Protein AF-A0A7U2CX17-F1 (afdb_monomer_lite)

InterPro domains:
  IPR025296 Domain of unknown function DUF4158 [PF13700] (6-45)

Radius of gyration: 20.05 Å; chains: 1; bounding box: 29×34×63 Å

Secondary structure (DSSP, 8-state):
-----SS-HHHHHHHHSPP-SHHHHHHHHPPPHHHHHHHHHHH----------

pLDDT: mean 85.82, std 9.56, range [63.81, 95.06]

Sequenc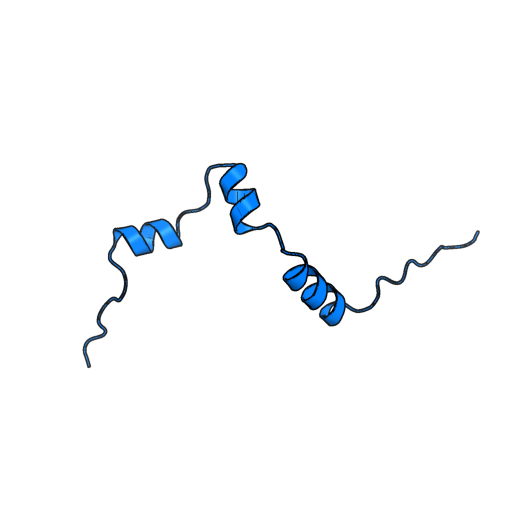e (53 aa):
MPRRSILSAAERESLLALPDTKDELIRHYTFSESDLSIIRQRRGPVVFRRRLH

Structure (mmCIF, N/CA/C/O backbone):
data_AF-A0A7U2CX17-F1
#
_entry.id   AF-A0A7U2CX17-F1
#
loop_
_atom_site.group_PDB
_atom_site.id
_atom_site.type_symbol
_atom_site.label_atom_id
_atom_site.label_alt_id
_atom_site.label_comp_id
_atom_site.label_asym_id
_atom_site.label_entity_id
_atom_site.label_seq_id
_atom_site.pdbx_PDB_ins_code
_atom_site.Cartn_x
_atom_site.Cartn_y
_atom_site.Cartn_z
_atom_site.occupancy
_atom_site.B_iso_or_equiv
_atom_site.auth_seq_id
_atom_site.auth_comp_id
_atom_site.auth_asym_id
_atom_site.auth_atom_id
_atom_site.pdbx_PDB_model_num
ATOM 1 N N . MET A 1 1 ? -1.803 -24.627 22.335 1.00 74.38 1 MET A N 1
ATOM 2 C CA . MET A 1 1 ? -1.495 -23.233 22.727 1.00 74.38 1 MET A CA 1
ATOM 3 C C . MET A 1 1 ? -2.550 -22.303 22.144 1.00 74.38 1 MET A C 1
ATOM 5 O O . MET A 1 1 ? -2.802 -22.418 20.947 1.00 74.38 1 MET A O 1
ATOM 9 N N . PRO A 1 2 ? -3.196 -21.436 22.943 1.00 71.94 2 PRO A N 1
ATOM 10 C CA . PRO A 1 2 ? -4.176 -20.489 22.421 1.00 71.94 2 PRO A CA 1
ATOM 11 C C . PRO A 1 2 ? -3.459 -19.400 21.614 1.00 71.94 2 PRO A C 1
ATOM 13 O O . PRO A 1 2 ? -2.497 -18.797 22.090 1.00 71.94 2 PRO A O 1
ATOM 16 N N . ARG A 1 3 ? -3.905 -19.155 20.378 1.00 78.94 3 ARG A N 1
ATOM 17 C CA . ARG A 1 3 ? -3.404 -18.035 19.573 1.00 78.94 3 ARG A CA 1
ATOM 18 C C . ARG A 1 3 ? -4.000 -16.750 20.140 1.00 78.94 3 ARG A C 1
ATOM 20 O 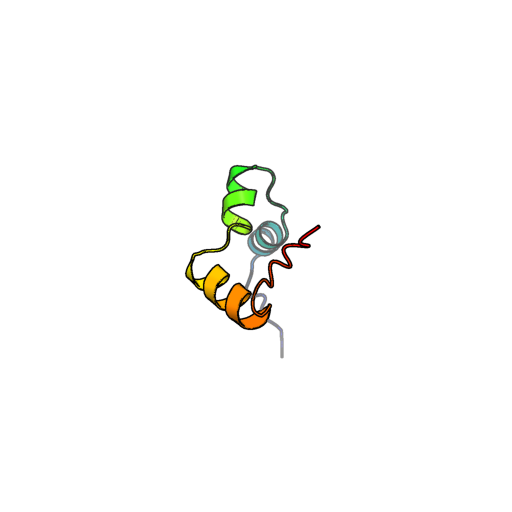O . ARG A 1 3 ? -5.209 -16.556 20.068 1.00 78.94 3 ARG A O 1
ATOM 27 N N . ARG A 1 4 ? -3.165 -15.892 20.730 1.00 81.25 4 ARG A N 1
ATOM 28 C CA . ARG A 1 4 ? -3.587 -14.542 21.120 1.00 81.25 4 ARG A CA 1
ATOM 29 C C . ARG A 1 4 ? -3.701 -13.712 19.847 1.00 81.25 4 ARG A C 1
ATOM 31 O O . ARG A 1 4 ? -2.747 -13.647 19.075 1.00 81.25 4 ARG A O 1
ATOM 38 N N . SER A 1 5 ? -4.870 -13.122 19.621 1.00 82.94 5 SER A N 1
ATOM 39 C CA . SER A 1 5 ? -5.009 -12.100 18.589 1.00 82.94 5 SER A CA 1
ATOM 40 C C . SER A 1 5 ? -4.134 -10.911 18.974 1.00 82.94 5 SER A C 1
ATOM 42 O O . SER A 1 5 ? -4.237 -10.428 20.099 1.00 82.94 5 SER A O 1
ATOM 44 N N . ILE A 1 6 ? -3.255 -10.484 18.067 1.00 91.19 6 ILE A N 1
ATOM 45 C CA . ILE A 1 6 ? -2.404 -9.297 18.256 1.00 91.19 6 ILE A CA 1
ATOM 46 C C . ILE A 1 6 ? -3.207 -8.024 17.967 1.00 91.19 6 ILE A C 1
ATOM 48 O O . ILE A 1 6 ? -2.944 -6.989 18.563 1.00 91.19 6 ILE A O 1
ATOM 52 N N . LEU A 1 7 ? -4.201 -8.127 17.082 1.00 91.12 7 LEU A N 1
ATOM 53 C CA . LEU A 1 7 ? -5.053 -7.022 16.665 1.00 91.12 7 LEU A CA 1
ATOM 54 C C . LEU A 1 7 ? -6.440 -7.149 17.296 1.00 91.12 7 LEU A C 1
ATOM 56 O O . LEU A 1 7 ? -7.004 -8.246 17.399 1.00 91.12 7 LEU A O 1
ATOM 60 N N . SER A 1 8 ? -7.010 -6.017 17.676 1.00 92.50 8 SER A N 1
ATOM 61 C CA . SER A 1 8 ? -8.442 -5.864 17.897 1.00 92.50 8 SER A CA 1
ATOM 62 C C . SER A 1 8 ? -9.220 -6.038 16.585 1.00 92.50 8 SER A C 1
ATOM 64 O O . SER A 1 8 ? -8.662 -6.016 15.484 1.00 92.50 8 SER A O 1
ATOM 66 N N . ALA A 1 9 ? -10.539 -6.214 16.694 1.00 91.25 9 ALA A N 1
ATOM 67 C CA . ALA A 1 9 ? -11.407 -6.318 15.522 1.00 91.25 9 ALA A CA 1
ATOM 68 C C . ALA A 1 9 ? -11.330 -5.060 14.637 1.00 91.25 9 ALA A C 1
ATOM 70 O O . ALA A 1 9 ? -11.210 -5.191 13.423 1.00 91.25 9 ALA A O 1
ATOM 71 N N . ALA A 1 10 ? -11.303 -3.872 15.250 1.00 91.25 10 ALA A N 1
ATOM 72 C CA . ALA A 1 10 ? -11.217 -2.597 14.542 1.00 91.25 10 ALA A CA 1
ATOM 73 C C . ALA A 1 10 ? -9.869 -2.413 13.824 1.00 91.25 10 ALA A C 1
ATOM 75 O O . ALA A 1 10 ? -9.833 -1.983 12.676 1.00 91.25 10 ALA A O 1
ATOM 76 N N . GLU A 1 11 ? -8.753 -2.795 14.456 1.00 92.62 11 GLU A N 1
ATOM 77 C CA . GLU A 1 11 ? -7.432 -2.741 13.809 1.00 92.62 11 GLU A CA 1
ATOM 78 C C . GLU A 1 11 ? -7.348 -3.700 12.619 1.00 92.62 11 GLU A C 1
ATOM 80 O O . GLU A 1 11 ? -6.787 -3.365 11.577 1.00 92.62 11 GLU A O 1
ATOM 85 N N . ARG A 1 12 ? -7.938 -4.894 12.749 1.00 92.06 12 ARG A N 1
ATOM 86 C CA . ARG A 1 12 ? -8.016 -5.847 11.641 1.00 92.06 12 ARG A CA 1
ATOM 87 C C . ARG A 1 12 ? -8.871 -5.311 10.494 1.00 92.06 12 ARG A C 1
ATOM 89 O O . ARG A 1 12 ? -8.503 -5.499 9.339 1.00 92.06 12 ARG A O 1
ATOM 96 N N . GLU A 1 13 ? -10.002 -4.690 10.804 1.00 91.75 13 GLU A N 1
ATOM 97 C CA . GLU A 1 13 ? -10.892 -4.096 9.808 1.00 91.75 13 GLU A CA 1
ATOM 98 C C . GLU A 1 13 ? -10.205 -2.945 9.072 1.00 91.75 13 GLU A C 1
ATOM 100 O O . GLU A 1 13 ? -10.180 -2.946 7.847 1.00 91.75 13 GLU A O 1
ATOM 105 N N . SER A 1 14 ? -9.525 -2.049 9.791 1.00 87.12 14 SER A N 1
ATOM 106 C CA . SER A 1 14 ? -8.751 -0.959 9.188 1.00 87.12 14 SER A CA 1
ATOM 107 C C . SER A 1 14 ? -7.613 -1.453 8.287 1.00 87.12 14 SER A C 1
ATOM 109 O O . SER A 1 14 ? -7.351 -0.836 7.260 1.00 87.12 14 SER A O 1
ATOM 111 N N . LEU A 1 15 ? -6.956 -2.568 8.627 1.00 87.50 15 LEU A N 1
ATOM 112 C CA . LEU A 1 15 ? -5.893 -3.151 7.798 1.00 87.50 15 LEU A CA 1
ATOM 113 C C . LEU A 1 15 ? -6.419 -3.733 6.476 1.00 87.50 15 LEU A C 1
ATOM 115 O O . LEU A 1 15 ? -5.690 -3.780 5.487 1.00 87.50 15 LEU A O 1
ATOM 119 N N . LEU A 1 16 ? -7.655 -4.236 6.484 1.00 88.62 16 LEU A N 1
ATOM 120 C CA . LEU A 1 16 ? -8.298 -4.858 5.325 1.00 88.62 16 LEU A CA 1
ATOM 121 C C . LEU A 1 16 ? -9.177 -3.882 4.537 1.00 88.62 16 LEU A C 1
ATOM 123 O O . LEU A 1 16 ? -9.610 -4.220 3.435 1.00 88.62 16 LEU A O 1
ATOM 127 N N . ALA A 1 17 ? -9.447 -2.704 5.096 1.00 88.81 17 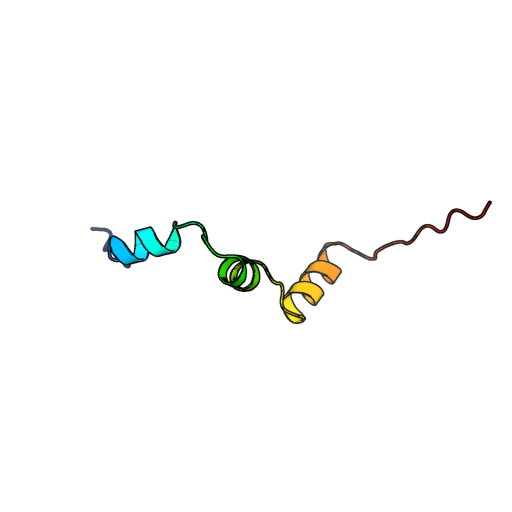ALA A N 1
ATOM 128 C CA . ALA A 1 17 ? -10.173 -1.649 4.422 1.00 88.81 17 ALA A CA 1
ATOM 129 C C . ALA A 1 17 ? -9.396 -1.190 3.186 1.00 88.81 17 ALA A C 1
ATOM 131 O O . ALA A 1 17 ? -8.175 -1.009 3.210 1.00 88.81 17 ALA A O 1
ATOM 132 N N . LEU A 1 18 ? -10.123 -1.014 2.089 1.00 87.69 18 LEU A N 1
ATOM 133 C CA . LEU A 1 18 ? -9.567 -0.378 0.909 1.00 87.69 18 LEU A CA 1
ATOM 134 C C . LEU A 1 18 ? -9.489 1.133 1.168 1.00 87.69 18 LEU A C 1
ATOM 136 O O . LEU A 1 18 ? -10.378 1.677 1.817 1.00 87.69 18 LEU A O 1
ATOM 140 N N . PR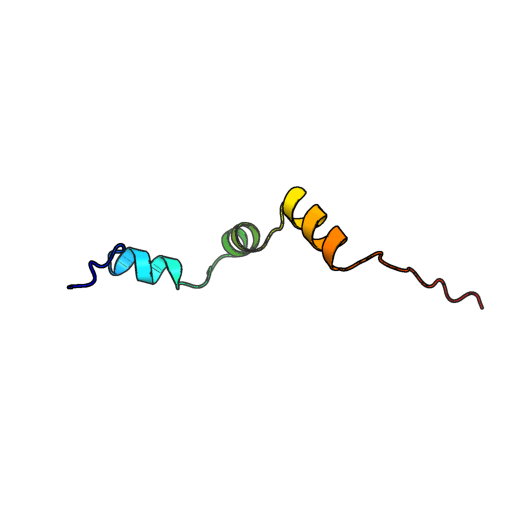O A 1 19 ? -8.439 1.818 0.692 1.00 89.06 19 PRO A N 1
ATOM 141 C CA . PRO A 1 19 ? -8.381 3.270 0.774 1.00 89.06 19 PRO A CA 1
ATOM 142 C C . PRO A 1 19 ? -9.488 3.886 -0.089 1.00 89.06 19 PRO A C 1
ATOM 144 O O . PRO A 1 19 ? -9.552 3.640 -1.296 1.00 89.06 19 PRO A O 1
ATOM 147 N N . ASP A 1 20 ? -10.334 4.702 0.533 1.00 90.62 20 ASP A N 1
ATOM 148 C CA . ASP A 1 20 ? -11.505 5.309 -0.111 1.00 90.62 20 ASP A CA 1
ATOM 149 C C . ASP A 1 20 ? -11.166 6.652 -0.774 1.00 90.62 20 ASP A C 1
ATOM 151 O O . ASP A 1 20 ? -11.908 7.158 -1.623 1.00 90.62 20 ASP A O 1
ATOM 155 N N . THR A 1 21 ? -10.023 7.242 -0.408 1.00 92.50 21 THR A N 1
ATOM 156 C CA . THR A 1 21 ? -9.581 8.542 -0.916 1.00 92.50 21 THR A CA 1
ATOM 157 C C . THR A 1 21 ? -8.373 8.434 -1.843 1.00 92.50 21 THR A C 1
ATOM 159 O O . THR A 1 21 ? -7.533 7.536 -1.753 1.00 92.50 21 THR A O 1
ATOM 162 N N . LYS A 1 22 ? -8.247 9.414 -2.746 1.00 92.25 22 LYS A N 1
ATOM 163 C CA . LYS A 1 22 ? -7.083 9.514 -3.637 1.00 92.25 22 LYS A CA 1
ATOM 164 C C . LYS A 1 22 ? -5.782 9.730 -2.868 1.00 92.25 22 LYS A C 1
ATOM 166 O O . LYS A 1 22 ? -4.768 9.157 -3.250 1.00 92.25 22 LYS A O 1
ATOM 171 N N . ASP A 1 23 ? -5.810 10.517 -1.798 1.00 92.69 23 ASP A N 1
ATOM 172 C CA . ASP A 1 23 ? -4.616 10.793 -0.996 1.00 92.69 23 ASP A CA 1
ATOM 173 C C . ASP A 1 23 ? -4.128 9.535 -0.271 1.00 92.69 23 ASP A C 1
ATOM 175 O O . ASP A 1 23 ? -2.928 9.260 -0.237 1.00 92.69 23 ASP A O 1
ATOM 179 N N . GLU A 1 24 ? -5.048 8.713 0.239 1.00 91.00 24 GLU A N 1
ATOM 180 C CA . GLU A 1 24 ? -4.703 7.415 0.818 1.00 91.00 24 GLU A CA 1
ATOM 181 C C . GLU A 1 24 ? -4.158 6.458 -0.238 1.00 91.00 24 GLU A C 1
ATOM 183 O O . GLU A 1 24 ? -3.140 5.814 0.005 1.00 91.00 24 GLU A O 1
ATOM 188 N N . LEU A 1 25 ? -4.756 6.405 -1.431 1.00 90.94 25 LEU A N 1
ATOM 189 C CA . LEU A 1 25 ? -4.215 5.618 -2.542 1.00 90.94 25 LEU A CA 1
ATOM 190 C C . LEU A 1 25 ? -2.779 6.035 -2.882 1.00 90.94 25 LEU A C 1
ATOM 192 O O . LEU A 1 25 ? -1.898 5.184 -2.995 1.00 90.94 25 LEU A O 1
ATOM 196 N N . ILE A 1 26 ? -2.518 7.339 -2.998 1.00 92.56 26 ILE A N 1
ATOM 197 C CA . ILE A 1 26 ? -1.170 7.860 -3.245 1.00 92.56 26 ILE A CA 1
ATOM 198 C C . ILE A 1 26 ? -0.234 7.432 -2.113 1.00 92.56 26 ILE A C 1
ATOM 200 O O . ILE A 1 26 ? 0.840 6.900 -2.384 1.00 92.56 26 ILE A O 1
ATOM 204 N N . ARG A 1 27 ? -0.639 7.586 -0.850 1.00 88.19 27 ARG A N 1
ATOM 205 C CA . ARG A 1 27 ? 0.174 7.192 0.308 1.00 88.19 27 ARG A CA 1
ATOM 206 C C . ARG A 1 27 ? 0.482 5.692 0.339 1.00 88.19 27 ARG A C 1
ATOM 208 O O . ARG A 1 27 ? 1.604 5.321 0.664 1.00 88.19 27 ARG A O 1
ATOM 215 N N . HIS A 1 28 ? -0.491 4.837 0.028 1.00 87.31 28 HIS A N 1
ATOM 216 C CA . HIS A 1 28 ? -0.344 3.381 0.121 1.00 87.31 28 HIS A CA 1
ATOM 217 C C . HIS A 1 28 ? 0.375 2.758 -1.083 1.00 87.31 28 HIS A C 1
ATOM 219 O O . HIS A 1 28 ? 0.965 1.689 -0.938 1.00 87.31 28 HIS A O 1
ATOM 225 N N . TYR A 1 29 ? 0.357 3.411 -2.251 1.00 87.56 29 TYR A N 1
ATOM 226 C CA . TYR A 1 29 ? 0.862 2.831 -3.502 1.00 87.56 29 TYR A CA 1
ATOM 227 C C . TYR A 1 29 ? 1.966 3.640 -4.197 1.00 87.56 29 TYR A C 1
ATOM 229 O O . TYR A 1 29 ? 2.413 3.254 -5.279 1.00 87.56 29 TYR A O 1
ATOM 237 N N . THR A 1 30 ? 2.446 4.733 -3.600 1.00 93.25 30 THR A N 1
ATOM 238 C CA . THR A 1 30 ? 3.623 5.446 -4.118 1.00 93.25 30 THR A CA 1
ATOM 239 C C . THR A 1 30 ? 4.903 4.772 -3.647 1.00 93.25 30 THR A C 1
ATOM 241 O O . THR A 1 30 ? 5.135 4.608 -2.453 1.00 93.25 30 THR A O 1
ATOM 244 N N . PHE A 1 31 ? 5.763 4.420 -4.599 1.00 94.25 31 PHE A N 1
ATOM 245 C CA . PHE A 1 31 ? 7.101 3.919 -4.310 1.00 94.25 31 PHE A CA 1
ATOM 246 C C . PHE A 1 31 ? 8.053 5.062 -3.963 1.00 94.25 31 PHE A C 1
ATOM 248 O O . PHE A 1 31 ? 8.126 6.060 -4.681 1.00 94.25 31 PHE A O 1
ATOM 255 N N . SER A 1 32 ? 8.824 4.881 -2.893 1.00 92.94 32 SER A N 1
ATOM 256 C CA . SER A 1 32 ? 9.950 5.753 -2.569 1.00 92.94 32 SER A CA 1
ATOM 257 C C . SER A 1 32 ? 11.096 5.580 -3.573 1.00 92.94 32 SER A C 1
ATOM 259 O O . SER A 1 32 ? 11.139 4.620 -4.349 1.00 92.94 32 SER A O 1
ATOM 261 N N . GLU A 1 33 ? 12.085 6.472 -3.538 1.00 94.00 33 GLU A N 1
ATOM 262 C CA . GLU A 1 33 ? 13.288 6.327 -4.368 1.00 94.00 33 GLU A CA 1
ATOM 263 C C . GLU A 1 33 ? 14.031 5.009 -4.105 1.00 94.00 33 GLU A C 1
ATOM 265 O O . GLU A 1 33 ? 14.506 4.365 -5.045 1.00 94.00 33 GLU A O 1
ATOM 270 N N . SER A 1 34 ? 14.084 4.563 -2.846 1.00 95.06 34 SER A N 1
ATOM 271 C CA . SER A 1 34 ? 14.676 3.274 -2.483 1.00 95.06 34 SER A CA 1
ATOM 272 C C . SER A 1 34 ? 13.904 2.097 -3.074 1.00 95.06 34 SER A C 1
ATOM 274 O O . SER A 1 34 ? 14.518 1.184 -3.630 1.00 95.06 34 SER A O 1
ATOM 276 N N . ASP A 1 35 ? 12.571 2.140 -3.035 1.00 94.56 35 ASP A N 1
ATOM 277 C CA . ASP A 1 35 ? 11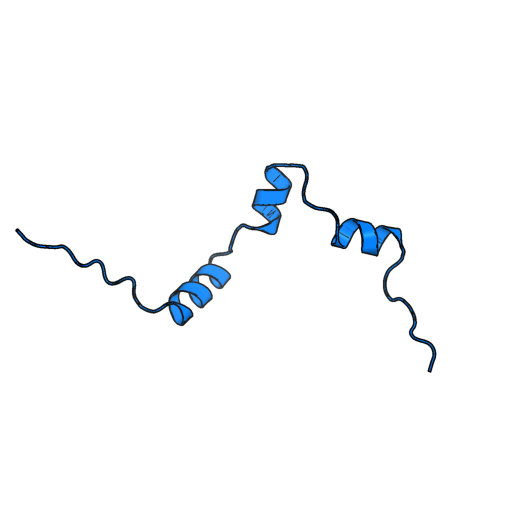.731 1.087 -3.616 1.00 94.56 35 ASP A CA 1
ATOM 278 C C . ASP A 1 35 ? 11.938 1.017 -5.131 1.00 94.56 35 ASP A C 1
ATOM 280 O O . ASP A 1 35 ? 12.127 -0.059 -5.705 1.00 94.56 35 ASP A O 1
ATOM 284 N N . LEU A 1 36 ? 11.983 2.181 -5.787 1.00 93.31 36 LEU A N 1
ATOM 285 C CA . LEU A 1 36 ? 12.242 2.288 -7.220 1.00 93.31 36 LEU A CA 1
ATOM 286 C C . LEU A 1 36 ? 13.632 1.766 -7.596 1.00 93.31 36 LEU A C 1
ATOM 288 O O . LEU A 1 36 ? 13.772 1.121 -8.637 1.00 93.31 36 LEU A O 1
ATOM 292 N N . SER A 1 37 ? 14.648 2.003 -6.763 1.00 92.88 37 SER A N 1
ATOM 293 C CA . SER A 1 37 ? 15.994 1.456 -6.960 1.00 92.88 37 SER A CA 1
ATOM 294 C C . SER A 1 37 ? 15.978 -0.078 -6.972 1.00 92.88 37 SER A C 1
ATOM 296 O O . SER A 1 37 ? 16.463 -0.701 -7.922 1.00 92.88 37 SER A O 1
ATOM 298 N N . ILE A 1 38 ? 15.309 -0.697 -5.990 1.00 94.31 38 ILE A N 1
ATOM 299 C CA . ILE A 1 38 ? 15.154 -2.159 -5.904 1.00 94.31 38 ILE A CA 1
ATOM 300 C C . ILE A 1 38 ? 14.373 -2.700 -7.108 1.00 94.31 38 ILE A C 1
ATOM 302 O O . ILE A 1 38 ? 14.762 -3.706 -7.711 1.00 94.31 38 ILE A O 1
ATOM 306 N N . ILE A 1 39 ? 13.280 -2.035 -7.495 1.00 93.31 39 ILE A N 1
ATOM 307 C CA . ILE A 1 39 ? 12.471 -2.427 -8.656 1.00 93.31 39 ILE A CA 1
ATOM 308 C C . ILE A 1 39 ? 13.314 -2.402 -9.936 1.00 93.31 39 ILE A C 1
ATOM 310 O O . ILE A 1 39 ? 13.260 -3.355 -10.714 1.00 93.31 39 ILE A O 1
ATOM 314 N N . ARG A 1 40 ? 14.115 -1.352 -10.151 1.00 90.75 40 ARG A N 1
ATOM 315 C CA . ARG A 1 40 ? 15.010 -1.233 -11.316 1.00 90.75 40 ARG A CA 1
ATOM 316 C C . ARG A 1 40 ? 16.065 -2.334 -11.335 1.00 90.75 40 ARG A C 1
ATOM 318 O O . ARG A 1 40 ? 16.291 -2.931 -12.383 1.00 90.75 40 ARG A O 1
ATOM 325 N N . GLN A 1 41 ? 16.656 -2.648 -10.182 1.00 91.06 41 GLN A N 1
ATOM 326 C CA . GLN A 1 41 ? 17.634 -3.729 -10.068 1.00 91.06 41 GLN A CA 1
ATOM 327 C C . GLN A 1 41 ? 17.028 -5.091 -10.440 1.00 91.06 41 GLN A C 1
ATOM 329 O O . GLN A 1 41 ? 17.667 -5.879 -11.133 1.00 91.06 41 GLN A O 1
ATOM 334 N N . ARG A 1 42 ? 15.786 -5.366 -10.016 1.00 92.94 42 ARG A N 1
ATOM 335 C CA . ARG A 1 42 ? 15.113 -6.653 -10.270 1.00 92.94 42 ARG A CA 1
ATOM 336 C C . ARG A 1 42 ? 14.515 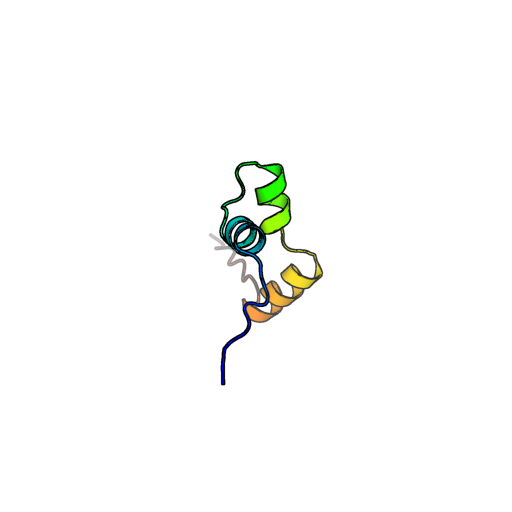-6.782 -11.668 1.00 92.94 42 ARG A C 1
ATOM 338 O O . ARG A 1 42 ? 14.477 -7.885 -12.201 1.00 92.94 42 ARG A O 1
ATOM 345 N N . ARG A 1 43 ? 14.014 -5.691 -12.253 1.00 89.75 43 ARG A N 1
ATOM 346 C CA . ARG A 1 43 ? 13.366 -5.715 -13.579 1.00 89.75 43 ARG A CA 1
ATOM 347 C C . ARG A 1 43 ? 14.359 -5.717 -14.743 1.00 89.75 43 ARG A C 1
ATOM 349 O O . ARG A 1 43 ? 13.954 -5.967 -15.873 1.00 89.75 43 ARG A O 1
ATOM 356 N N . GLY A 1 44 ? 15.642 -5.491 -14.467 1.00 77.94 44 GLY A N 1
ATOM 357 C CA . GLY A 1 44 ? 16.672 -5.388 -15.491 1.00 77.94 44 GLY A CA 1
ATOM 358 C C . GLY A 1 44 ? 16.613 -4.055 -16.249 1.00 77.94 44 GLY A C 1
ATOM 359 O O . GLY A 1 44 ? 15.707 -3.241 -16.045 1.00 77.94 44 GLY A O 1
ATOM 360 N N . PRO A 1 45 ? 17.608 -3.787 -17.108 1.00 75.94 45 PRO A N 1
ATOM 361 C CA . PRO A 1 45 ? 17.696 -2.530 -17.836 1.00 75.94 45 PRO A CA 1
ATOM 362 C C . PRO A 1 45 ? 16.509 -2.360 -18.792 1.00 75.94 45 PRO A C 1
ATOM 364 O O . PRO A 1 45 ? 16.167 -3.263 -19.556 1.00 75.94 45 PRO A O 1
ATOM 367 N N . VAL A 1 46 ? 15.909 -1.166 -18.794 1.00 70.56 46 VAL A N 1
ATOM 368 C CA . VAL A 1 46 ? 14.934 -0.771 -19.817 1.00 70.56 46 VAL A CA 1
ATOM 369 C C . VAL A 1 46 ? 15.689 -0.613 -21.132 1.00 70.56 46 VAL A C 1
ATOM 371 O O . VAL A 1 46 ? 16.312 0.416 -21.389 1.00 70.56 46 VAL A O 1
ATOM 374 N N . VAL A 1 47 ? 15.671 -1.647 -21.971 1.00 71.44 47 VAL A N 1
ATOM 375 C CA . VAL A 1 47 ? 16.259 -1.564 -23.308 1.00 71.44 47 VAL A CA 1
ATOM 376 C C . VAL A 1 47 ? 15.294 -0.790 -24.197 1.00 71.44 47 VAL A C 1
ATOM 378 O O . VAL A 1 47 ? 14.338 -1.343 -24.741 1.00 71.44 47 VAL A O 1
ATOM 381 N N . PHE A 1 48 ? 15.544 0.507 -24.358 1.00 63.81 48 PHE A N 1
ATOM 382 C CA . PHE A 1 48 ? 14.836 1.317 -25.341 1.00 63.81 48 PHE A CA 1
ATOM 383 C C . PHE A 1 48 ? 15.332 0.921 -26.737 1.00 63.81 48 PHE A C 1
ATOM 385 O O . PHE A 1 48 ? 16.312 1.463 -27.248 1.00 63.81 48 PHE A O 1
ATOM 392 N N . ARG A 1 49 ? 14.689 -0.070 -27.366 1.00 64.56 49 ARG A N 1
ATOM 393 C CA . ARG A 1 49 ? 14.952 -0.385 -28.775 1.00 64.56 49 ARG A CA 1
ATOM 394 C C . ARG A 1 49 ? 14.396 0.752 -29.630 1.00 64.56 49 ARG A C 1
ATOM 396 O O . ARG A 1 49 ? 13.244 0.705 -30.055 1.00 64.56 49 ARG A O 1
ATOM 403 N N . ARG A 1 50 ? 15.216 1.773 -29.900 1.00 68.25 50 ARG A N 1
ATOM 404 C CA . ARG A 1 50 ? 14.971 2.678 -31.029 1.00 68.25 50 ARG A CA 1
ATOM 405 C C . ARG A 1 50 ? 15.017 1.831 -32.296 1.00 68.25 50 ARG A C 1
ATOM 407 O O . ARG A 1 50 ? 16.080 1.389 -32.719 1.00 68.25 50 ARG A O 1
ATOM 414 N N . ARG A 1 51 ? 13.844 1.561 -32.862 1.00 65.25 51 ARG A N 1
ATOM 415 C CA . ARG A 1 51 ? 13.713 0.973 -34.190 1.00 65.25 51 ARG A CA 1
ATOM 416 C C . ARG A 1 51 ? 14.086 2.078 -35.181 1.00 65.25 51 ARG A C 1
ATOM 418 O O . ARG A 1 51 ? 13.291 2.984 -35.414 1.00 65.25 51 ARG A O 1
ATOM 425 N N . LEU A 1 52 ? 15.336 2.064 -35.640 1.00 65.56 52 LEU A N 1
ATOM 426 C CA . LEU A 1 52 ? 15.788 2.907 -36.743 1.00 65.56 52 LEU A CA 1
ATOM 427 C C . LEU A 1 52 ? 15.105 2.387 -38.014 1.00 65.56 52 LEU A C 1
ATOM 429 O O . LEU A 1 52 ? 15.193 1.193 -38.303 1.00 65.56 52 LEU A O 1
ATOM 433 N N . HIS A 1 53 ? 14.379 3.273 -38.689 1.00 65.19 53 HIS A N 1
ATOM 434 C CA . HIS A 1 53 ? 13.896 3.111 -40.058 1.00 65.19 53 HIS A CA 1
ATOM 435 C C . HIS A 1 53 ? 14.539 4.244 -40.849 1.00 65.19 53 HIS A C 1
ATOM 437 O O . HIS A 1 53 ? 14.598 5.358 -40.272 1.00 65.19 53 HIS A O 1
#

Organism: Klebsiella pneumoniae (NCBI:txid573)

Foldseek 3Di:
DDDDDPDDPVRVCVVPDDDPDPVVVCVVPPDDPVRVVVVDVVVDDPPPPPPDD